Protein AF-A0A376L2P9-F1 (afdb_monomer)

Organism: Escherichia coli (NCBI:txid562)

Sequence (57 aa):
MKGTIFAVALNHRSQLDAWQEAFQQSPYKAPPKTAVWFIKPRNTVIGCGEPISLSTG

Secondary structure (DSSP, 8-state):
--S-EEEEES-SHHHHHHHHHHHHSTTT-S--SS-EEEEE-GGG---TT---PPP--

Solvent-accessible surface area (backbone atoms only — not comparable to full-atom values): 3994 Å² total; per-residue (Å²): 136,91,72,88,44,77,48,70,51,84,79,47,67,72,57,43,64,78,39,50,70,61,23,53,34,86,93,55,58,46,68,82,90,62,90,45,74,48,71,58,56,76,93,73,71,74,62,91,91,57,85,81,85,79,84,85,125

Radius of gyration: 15.72 Å; Cα contacts (8 Å, |Δi|>4): 41; chains: 1; bounding box: 34×27×37 Å

Foldseek 3Di:
DPDWDKDFPPPDPVSCVVCVVVCCDPPNVHPDPDTHMDTDDPVRDDDPPDDDDDDPD

Structure (mmCIF, N/CA/C/O backbone):
data_AF-A0A376L2P9-F1
#
_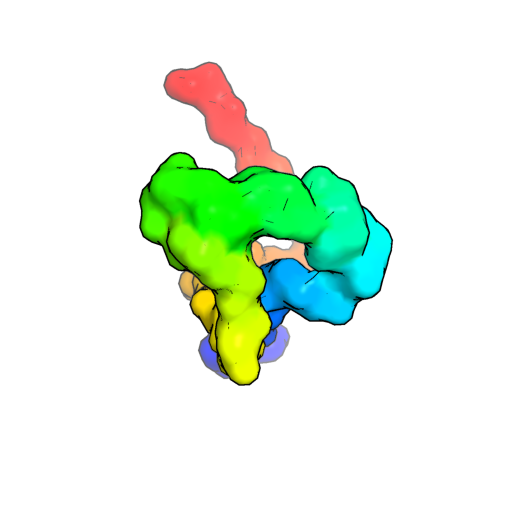entry.id   AF-A0A376L2P9-F1
#
loop_
_atom_site.group_PDB
_atom_site.id
_atom_site.type_symbol
_atom_site.label_atom_id
_atom_site.label_alt_id
_atom_site.label_comp_id
_atom_site.label_asym_id
_atom_site.label_entity_id
_atom_site.label_seq_id
_atom_site.pdbx_PDB_ins_code
_atom_site.Cartn_x
_atom_site.Cartn_y
_atom_site.Cartn_z
_atom_site.occupancy
_atom_site.B_iso_or_equiv
_atom_site.auth_seq_id
_atom_site.auth_comp_id
_atom_site.auth_asym_id
_atom_site.auth_atom_id
_atom_site.pdbx_PDB_model_num
ATOM 1 N N . MET A 1 1 ? 9.774 -4.026 -18.226 1.00 69.38 1 MET A N 1
ATOM 2 C CA . MET A 1 1 ? 8.312 -3.995 -18.503 1.00 69.38 1 MET A CA 1
ATOM 3 C C . MET A 1 1 ? 7.898 -2.550 -18.792 1.00 69.38 1 MET A C 1
ATOM 5 O O . MET A 1 1 ? 8.511 -1.666 -18.214 1.00 69.38 1 MET A O 1
ATOM 9 N N . LYS A 1 2 ? 6.928 -2.290 -19.687 1.00 79.69 2 LYS A N 1
ATOM 10 C CA . LYS A 1 2 ? 6.476 -0.923 -20.066 1.00 79.69 2 LYS A CA 1
ATOM 11 C C . LYS A 1 2 ? 5.027 -0.591 -19.638 1.00 79.69 2 LYS A C 1
ATOM 13 O O . LYS A 1 2 ? 4.468 0.390 -20.110 1.00 79.69 2 LYS A O 1
ATOM 18 N N . GLY A 1 3 ? 4.411 -1.418 -18.791 1.00 93.69 3 GLY A N 1
ATOM 19 C CA . GLY A 1 3 ? 3.030 -1.226 -18.329 1.00 93.69 3 GLY A CA 1
ATOM 20 C C . GLY A 1 3 ? 2.916 -0.358 -17.074 1.00 93.69 3 GLY A C 1
ATOM 21 O O . GLY A 1 3 ? 3.913 -0.087 -16.405 1.00 93.69 3 GLY A O 1
ATOM 22 N N . THR A 1 4 ? 1.687 0.040 -16.739 1.00 97.31 4 THR A N 1
ATOM 23 C CA . THR A 1 4 ? 1.366 0.689 -15.460 1.00 97.31 4 THR A CA 1
ATOM 24 C C . THR A 1 4 ? 1.644 -0.265 -14.304 1.00 97.31 4 THR A C 1
ATOM 26 O O . THR A 1 4 ? 1.190 -1.409 -14.315 1.00 97.31 4 THR A O 1
ATOM 29 N N . ILE A 1 5 ? 2.378 0.209 -13.298 1.00 97.50 5 ILE A N 1
ATOM 30 C CA . ILE A 1 5 ? 2.714 -0.580 -12.114 1.00 97.50 5 ILE A CA 1
ATOM 31 C C . ILE A 1 5 ? 1.709 -0.269 -11.004 1.00 97.50 5 ILE A C 1
ATOM 33 O O . ILE A 1 5 ? 1.751 0.805 -10.399 1.00 97.50 5 ILE A O 1
ATOM 37 N N . PHE A 1 6 ? 0.814 -1.224 -10.750 1.00 97.81 6 PHE A N 1
ATOM 38 C CA . PHE A 1 6 ? -0.127 -1.207 -9.632 1.00 97.81 6 PHE A CA 1
ATOM 39 C C . PHE A 1 6 ? 0.482 -1.892 -8.413 1.00 97.81 6 PHE A C 1
ATOM 41 O O . PHE A 1 6 ? 1.178 -2.900 -8.538 1.00 97.81 6 PHE A O 1
ATOM 48 N N . ALA A 1 7 ? 0.191 -1.362 -7.233 1.00 98.06 7 ALA A N 1
ATOM 49 C CA . ALA A 1 7 ? 0.604 -1.940 -5.968 1.00 98.06 7 ALA A CA 1
ATOM 50 C C . ALA A 1 7 ? -0.463 -1.708 -4.890 1.00 98.06 7 ALA A C 1
ATOM 52 O O . ALA A 1 7 ? -1.347 -0.860 -5.034 1.00 98.06 7 ALA A O 1
ATOM 53 N N . VAL A 1 8 ? -0.377 -2.485 -3.811 1.00 98.50 8 VAL A N 1
ATOM 54 C CA . VAL A 1 8 ? -1.308 -2.439 -2.680 1.00 98.50 8 VAL A CA 1
ATOM 55 C C . VAL A 1 8 ? -0.543 -2.158 -1.390 1.00 98.50 8 VAL A C 1
ATOM 57 O O . VAL A 1 8 ? 0.476 -2.788 -1.106 1.00 98.50 8 VAL A O 1
ATOM 60 N N . ALA A 1 9 ? -1.008 -1.176 -0.626 1.00 98.50 9 ALA A N 1
ATOM 61 C CA . ALA A 1 9 ? -0.523 -0.869 0.712 1.00 98.50 9 ALA A CA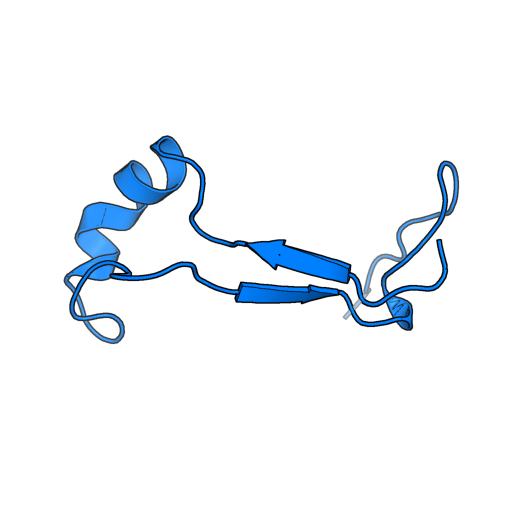 1
ATOM 62 C C . ALA A 1 9 ? -1.369 -1.603 1.762 1.00 98.50 9 ALA A C 1
ATOM 64 O O . ALA A 1 9 ? -2.481 -2.045 1.475 1.00 98.50 9 ALA A O 1
ATOM 65 N N . LEU A 1 10 ? -0.850 -1.714 2.990 1.00 98.06 10 LEU A N 1
ATOM 66 C CA . LEU A 1 10 ? -1.560 -2.321 4.127 1.00 98.06 10 LEU A CA 1
ATOM 67 C C . LEU A 1 10 ? -2.025 -3.776 3.872 1.00 98.06 10 LEU A C 1
ATOM 69 O O . LEU A 1 10 ? -3.040 -4.208 4.406 1.00 98.06 10 LEU A O 1
ATOM 73 N N . ASN A 1 11 ? -1.288 -4.542 3.058 1.00 98.31 11 ASN A N 1
ATOM 74 C CA . ASN A 1 11 ? -1.653 -5.919 2.682 1.00 98.31 11 ASN A CA 1
ATOM 75 C C . ASN A 1 11 ? -0.925 -7.004 3.500 1.00 98.31 11 ASN A C 1
ATOM 77 O O . ASN A 1 11 ? -1.106 -8.197 3.269 1.00 98.31 11 ASN A O 1
ATOM 81 N N . HIS A 1 12 ? -0.071 -6.608 4.445 1.00 98.38 12 HIS A N 1
ATOM 82 C CA . HIS A 1 12 ? 0.613 -7.536 5.340 1.00 98.38 12 HIS A CA 1
ATOM 83 C C . HIS A 1 12 ? -0.031 -7.511 6.728 1.00 98.38 12 HIS A C 1
ATOM 85 O O . HIS A 1 12 ? -0.219 -6.435 7.296 1.00 98.38 12 HIS A O 1
ATOM 91 N N . ARG A 1 13 ? -0.334 -8.688 7.298 1.00 97.81 13 ARG A N 1
ATOM 92 C CA . ARG A 1 1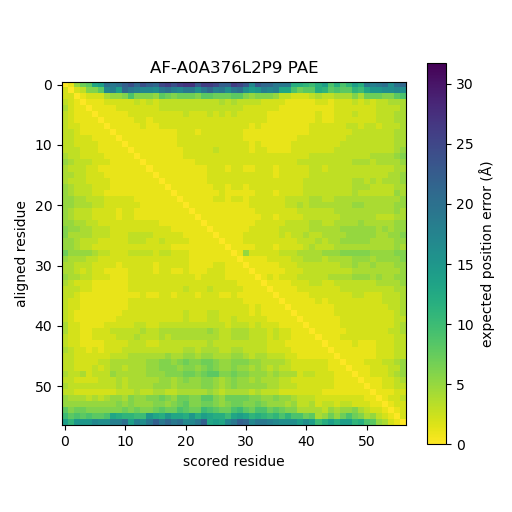3 ? -1.048 -8.796 8.587 1.00 97.81 13 ARG A CA 1
ATOM 93 C C . ARG A 1 13 ? -0.329 -8.079 9.723 1.00 97.81 13 ARG A C 1
ATOM 95 O O . ARG A 1 13 ? -0.952 -7.269 10.388 1.00 97.81 13 ARG A O 1
ATOM 102 N N . SER A 1 14 ? 0.988 -8.253 9.856 1.00 98.38 14 SER A N 1
ATOM 103 C CA . SER A 1 14 ? 1.729 -7.577 10.934 1.00 98.38 14 SER A CA 1
ATOM 104 C C . SER A 1 14 ? 1.679 -6.049 10.839 1.00 98.38 14 SER A C 1
ATOM 106 O O . SER A 1 14 ? 1.778 -5.370 11.855 1.00 98.38 14 SER A O 1
ATOM 108 N N . GLN A 1 15 ? 1.514 -5.493 9.633 1.00 98.38 15 GLN A N 1
ATOM 109 C CA . GLN A 1 15 ? 1.350 -4.054 9.458 1.00 98.38 15 GLN A CA 1
ATOM 110 C C . GLN A 1 15 ? -0.052 -3.608 9.878 1.00 98.38 15 GLN A C 1
ATOM 112 O O . GLN A 1 15 ? -0.189 -2.545 10.474 1.00 98.38 15 GLN A O 1
ATOM 117 N N . LEU A 1 16 ? -1.080 -4.413 9.595 1.00 97.94 16 LEU A N 1
ATOM 118 C CA . LEU A 1 16 ? -2.438 -4.155 10.075 1.00 97.94 16 LEU A CA 1
ATOM 119 C C . LEU A 1 16 ? -2.512 -4.230 11.601 1.00 97.94 16 LEU A C 1
ATOM 121 O O . LEU A 1 16 ? -3.093 -3.336 12.207 1.00 97.94 16 LEU A O 1
ATOM 125 N N . ASP A 1 17 ? -1.876 -5.235 12.204 1.00 98.12 17 ASP A N 1
ATOM 126 C CA . ASP A 1 17 ? -1.827 -5.412 13.658 1.00 98.12 17 ASP A CA 1
ATOM 127 C C . ASP A 1 17 ? -1.115 -4.226 14.323 1.00 98.12 17 ASP A C 1
ATOM 129 O O . ASP A 1 17 ? -1.644 -3.610 15.244 1.00 98.12 17 ASP A O 1
ATOM 133 N N . ALA A 1 18 ? 0.049 -3.832 13.794 1.00 98.44 18 ALA A N 1
ATOM 134 C CA . ALA A 1 18 ? 0.818 -2.704 14.317 1.00 98.44 18 ALA A CA 1
ATOM 135 C C . ALA A 1 18 ? 0.082 -1.354 14.212 1.00 98.44 18 ALA A C 1
ATOM 137 O O . ALA A 1 18 ? 0.339 -0.454 15.006 1.00 98.44 18 ALA A O 1
ATOM 138 N N . TRP A 1 19 ? -0.820 -1.196 13.239 1.00 98.38 19 TRP A N 1
ATOM 139 C CA . TRP A 1 19 ? -1.571 0.044 13.007 1.00 98.38 19 TRP A CA 1
ATOM 140 C C . TRP A 1 19 ? -3.015 -0.008 13.518 1.00 98.38 19 TRP A C 1
ATOM 142 O O . TRP A 1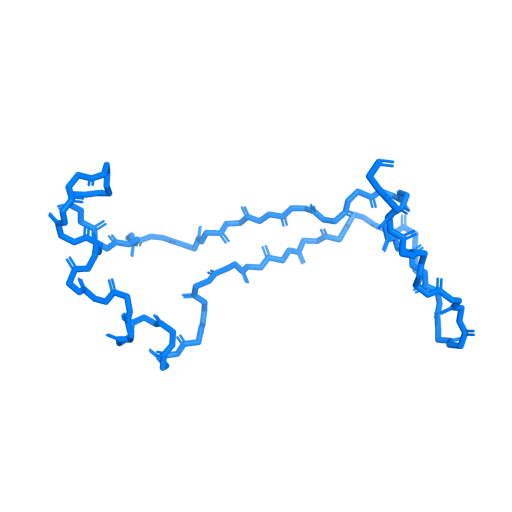 19 ? -3.756 0.963 13.349 1.00 98.38 19 TRP A O 1
ATOM 152 N N . GLN A 1 20 ? -3.429 -1.111 14.147 1.00 97.75 20 GLN A N 1
ATOM 153 C CA . GLN A 1 20 ? -4.831 -1.376 14.465 1.00 97.75 20 GLN A CA 1
ATOM 154 C C . GLN A 1 20 ? -5.471 -0.264 15.304 1.00 97.75 20 GLN A C 1
ATOM 156 O O . GLN A 1 20 ? -6.568 0.190 14.977 1.00 97.75 20 GLN A O 1
ATOM 161 N N . GLU A 1 21 ? -4.788 0.195 16.355 1.00 98.12 21 GLU A N 1
ATOM 162 C CA . GLU A 1 21 ? -5.282 1.275 17.215 1.00 98.12 21 GLU A CA 1
ATOM 163 C C . GLU A 1 21 ? -5.335 2.610 16.463 1.00 98.12 21 GLU A C 1
ATOM 165 O O . GLU A 1 21 ? -6.352 3.304 16.499 1.00 98.12 21 GLU A O 1
ATOM 170 N N . ALA A 1 22 ? -4.279 2.934 15.710 1.00 98.50 22 ALA A N 1
ATOM 171 C CA . ALA A 1 22 ? -4.209 4.163 14.928 1.00 98.50 22 ALA A CA 1
ATOM 172 C C . ALA A 1 22 ? -5.366 4.260 13.922 1.00 98.50 22 ALA A C 1
ATOM 174 O O . ALA A 1 22 ? -5.956 5.328 13.775 1.00 98.50 22 ALA A O 1
ATOM 175 N N . PHE A 1 23 ? -5.756 3.150 13.287 1.00 98.38 23 PHE A N 1
ATOM 176 C CA . PHE A 1 23 ? -6.878 3.132 12.347 1.00 98.38 23 PHE A CA 1
ATOM 177 C C . PHE A 1 23 ? -8.237 3.476 12.970 1.00 98.38 23 PHE A C 1
ATOM 179 O O . PHE A 1 23 ? -9.129 3.899 12.239 1.00 98.38 23 PHE A O 1
ATOM 186 N N . GLN A 1 24 ? -8.416 3.323 14.284 1.00 98.12 24 GLN A N 1
ATOM 187 C CA . GLN A 1 24 ? -9.659 3.711 14.966 1.00 98.12 24 GLN A CA 1
ATOM 188 C C . GLN A 1 24 ? -9.706 5.210 15.291 1.00 98.12 24 GLN A C 1
ATOM 190 O O . GLN A 1 24 ? -10.780 5.772 15.499 1.00 98.12 24 GLN A O 1
ATOM 195 N N . GLN A 1 25 ? -8.552 5.877 15.316 1.00 98.25 25 GLN A N 1
ATOM 196 C CA . GLN A 1 25 ? -8.447 7.297 15.632 1.00 98.25 25 GLN A CA 1
ATOM 197 C C . GLN A 1 25 ? -8.616 8.168 14.381 1.00 98.25 25 GLN A C 1
ATOM 199 O O . GLN A 1 25 ? -8.483 7.715 13.240 1.00 98.25 25 GLN A O 1
ATOM 204 N N . SER A 1 26 ? -8.904 9.458 14.577 1.00 96.69 26 SER A N 1
ATOM 205 C CA . SER A 1 26 ? -8.846 10.424 13.472 1.00 96.69 26 SER A CA 1
ATOM 206 C C . SER A 1 26 ? -7.402 10.542 12.951 1.00 96.69 26 SER A C 1
ATOM 208 O O . SER A 1 26 ? -6.477 10.536 13.760 1.00 96.69 26 SER A O 1
ATOM 210 N N . PRO A 1 27 ? -7.179 10.665 11.628 1.00 97.38 27 PRO A N 1
ATOM 211 C CA . PRO A 1 27 ? -8.169 10.889 10.566 1.00 97.38 27 PRO A CA 1
ATOM 212 C C . PRO A 1 27 ? -8.826 9.619 9.989 1.00 97.38 27 PRO A C 1
ATOM 214 O O . PRO A 1 27 ? -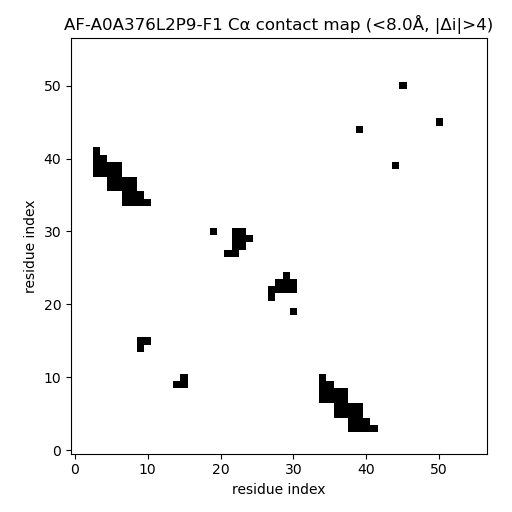9.743 9.743 9.179 1.00 97.38 27 PRO A O 1
ATOM 217 N N . TYR A 1 28 ? -8.390 8.420 10.383 1.00 98.06 28 TYR A N 1
ATOM 218 C CA . TYR A 1 28 ? -8.771 7.151 9.748 1.00 98.06 28 TYR A CA 1
ATOM 219 C C . TYR A 1 28 ? -10.172 6.662 10.140 1.00 98.06 28 TYR A C 1
ATOM 221 O O . TYR A 1 28 ? -10.941 6.261 9.267 1.00 98.06 28 TYR A O 1
ATOM 229 N N . LYS A 1 29 ? -10.528 6.753 11.431 1.00 97.69 29 LYS A N 1
ATOM 230 C CA . LYS A 1 29 ? -11.834 6.411 12.045 1.00 97.69 29 LYS A CA 1
ATOM 231 C C . LYS A 1 29 ? -12.266 4.939 11.965 1.00 97.69 29 LYS A C 1
ATOM 233 O O . LYS A 1 29 ? -13.087 4.519 12.771 1.00 97.69 29 LYS A O 1
ATOM 238 N N . ALA A 1 30 ? -11.782 4.176 10.990 1.00 97.38 30 ALA A N 1
ATOM 239 C CA . ALA A 1 30 ? -11.940 2.733 10.894 1.00 97.38 30 ALA A CA 1
ATOM 240 C C . ALA A 1 30 ? -10.821 2.121 10.024 1.00 97.38 30 ALA A C 1
ATOM 242 O O . ALA A 1 30 ? -10.292 2.799 9.136 1.00 97.38 30 ALA A O 1
ATOM 243 N N . PRO A 1 31 ? -10.5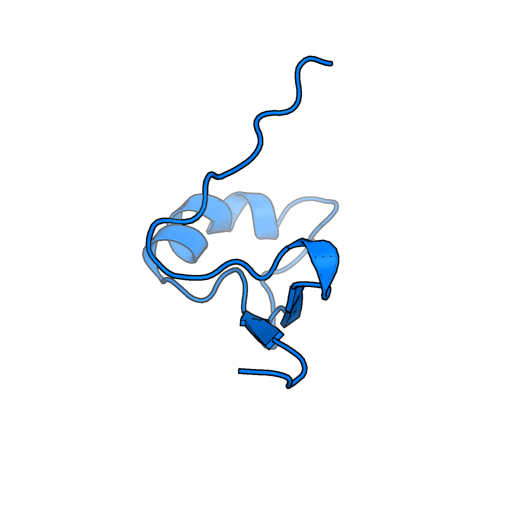01 0.825 10.196 1.00 97.44 31 PRO A N 1
ATOM 244 C CA . PRO A 1 31 ? -9.588 0.112 9.308 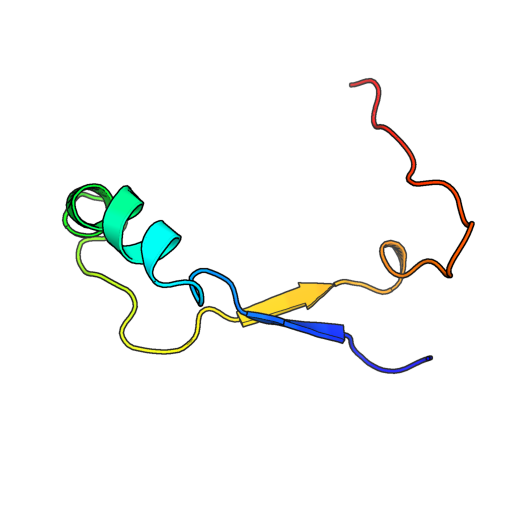1.00 97.44 31 PRO A CA 1
ATOM 245 C C . PRO A 1 31 ? -10.064 0.094 7.844 1.00 97.44 31 PRO A C 1
ATOM 247 O O . PRO A 1 31 ? -11.273 0.165 7.583 1.00 97.44 31 PRO A O 1
ATOM 250 N N . PRO A 1 32 ? -9.143 -0.057 6.871 1.00 97.81 32 PRO A N 1
ATOM 251 C CA . PRO A 1 32 ? -9.503 -0.167 5.462 1.00 97.81 32 PRO A CA 1
ATOM 252 C C . PRO A 1 32 ? -10.470 -1.327 5.206 1.00 97.81 32 PRO A C 1
ATOM 254 O O . PRO A 1 32 ? -10.204 -2.471 5.565 1.00 97.81 32 PRO A O 1
ATOM 257 N N . LYS A 1 33 ? -11.594 -1.033 4.545 1.00 97.75 33 LYS A N 1
ATOM 258 C CA . LYS A 1 33 ? -12.613 -2.036 4.173 1.00 97.75 33 LYS A CA 1
ATOM 259 C C . LYS A 1 33 ? -12.341 -2.704 2.825 1.00 97.75 33 LYS A C 1
ATOM 261 O O . LYS A 1 33 ? -12.928 -3.731 2.510 1.00 97.75 33 LYS A O 1
ATOM 266 N N . THR A 1 34 ? -11.500 -2.079 2.007 1.00 98.31 34 THR A N 1
ATOM 267 C CA . THR A 1 34 ? -11.113 -2.534 0.668 1.00 98.31 34 THR A CA 1
ATOM 268 C C . THR A 1 34 ? -9.614 -2.312 0.485 1.00 98.31 34 THR A C 1
ATOM 270 O O . THR A 1 34 ? -8.974 -1.664 1.317 1.00 98.31 34 THR A O 1
ATOM 273 N N . ALA A 1 35 ? -9.043 -2.867 -0.583 1.00 98.31 35 ALA A N 1
ATOM 274 C CA . ALA A 1 35 ? -7.622 -2.727 -0.869 1.00 98.31 35 ALA A CA 1
ATOM 275 C C . ALA A 1 35 ? -7.206 -1.253 -1.022 1.00 98.31 35 ALA A C 1
ATOM 277 O O . ALA A 1 35 ? -7.865 -0.469 -1.708 1.00 98.31 35 ALA A O 1
ATOM 278 N N . VAL A 1 36 ? -6.079 -0.895 -0.403 1.00 98.56 36 VAL A N 1
ATOM 279 C CA . VAL A 1 36 ? -5.494 0.446 -0.501 1.00 98.56 36 VAL A CA 1
ATOM 280 C C . VAL A 1 36 ? -4.518 0.471 -1.671 1.00 98.56 36 VAL A C 1
ATOM 282 O O . VAL A 1 36 ? -3.383 0.013 -1.563 1.00 98.56 36 VAL A O 1
ATOM 285 N N . TRP A 1 37 ? -4.981 0.971 -2.812 1.00 98.62 37 TRP A N 1
ATOM 286 C CA . TRP A 1 37 ? -4.223 0.970 -4.062 1.00 98.62 37 TRP A CA 1
ATOM 287 C C . TRP A 1 37 ? -3.279 2.160 -4.192 1.00 98.62 37 TRP A C 1
ATOM 289 O O . TRP A 1 37 ? -3.601 3.276 -3.785 1.00 98.62 37 TRP A O 1
ATOM 299 N N . PHE A 1 38 ? -2.142 1.938 -4.849 1.00 98.56 38 PHE A N 1
ATOM 300 C CA . PHE A 1 38 ? -1.272 3.007 -5.328 1.00 98.56 38 PHE A CA 1
ATOM 301 C C . PHE A 1 38 ? -0.572 2.626 -6.638 1.00 98.56 38 PHE A C 1
ATOM 303 O O . PHE A 1 38 ? -0.505 1.456 -7.022 1.00 98.56 38 PHE A O 1
ATOM 310 N N . ILE A 1 39 ? -0.060 3.638 -7.339 1.00 98.12 39 ILE A N 1
ATOM 311 C CA . ILE A 1 39 ? 0.646 3.491 -8.615 1.00 98.12 39 ILE A CA 1
ATOM 312 C C . ILE A 1 39 ? 2.102 3.906 -8.420 1.00 98.12 39 ILE A C 1
ATOM 314 O O . ILE A 1 39 ? 2.389 4.921 -7.785 1.00 98.12 39 ILE A O 1
ATOM 318 N N . LYS A 1 40 ? 3.030 3.148 -9.005 1.00 97.44 40 LYS A N 1
ATOM 319 C CA . LYS A 1 40 ? 4.424 3.574 -9.169 1.00 97.44 40 LYS A CA 1
ATOM 320 C C . LYS A 1 40 ? 4.544 4.276 -10.530 1.00 97.44 40 LYS A C 1
ATOM 322 O O . LYS A 1 40 ? 4.460 3.597 -11.556 1.00 97.44 40 LYS A O 1
ATOM 327 N N . PRO A 1 41 ? 4.671 5.617 -10.580 1.00 97.00 41 PRO A N 1
ATOM 328 C CA . PRO A 1 41 ? 4.732 6.337 -11.847 1.00 97.00 41 PRO A CA 1
ATOM 329 C C . PRO A 1 41 ? 6.014 5.995 -12.608 1.00 97.00 41 PRO A C 1
ATOM 331 O O . PRO A 1 41 ? 6.994 5.516 -12.030 1.00 97.00 41 PRO A O 1
ATOM 334 N N . ARG A 1 42 ? 6.011 6.267 -13.919 1.00 95.88 42 ARG A N 1
ATOM 335 C CA . ARG A 1 42 ? 7.071 5.856 -14.854 1.00 95.88 42 ARG A CA 1
ATOM 336 C C . ARG A 1 42 ? 8.485 6.221 -14.388 1.00 95.88 42 ARG A C 1
ATOM 338 O O . ARG A 1 42 ? 9.390 5.424 -14.582 1.00 95.88 42 ARG A O 1
ATOM 345 N N . ASN A 1 43 ? 8.676 7.384 -13.767 1.00 95.12 43 ASN A N 1
ATOM 346 C CA . ASN A 1 43 ? 9.986 7.847 -13.295 1.00 95.12 43 ASN A CA 1
ATOM 347 C C . ASN A 1 43 ? 10.545 7.049 -12.100 1.00 95.12 43 ASN A C 1
ATOM 349 O O . ASN A 1 43 ? 11.686 7.269 -11.718 1.00 95.12 43 ASN A O 1
ATOM 353 N N . THR A 1 44 ? 9.752 6.165 -11.487 1.00 95.88 44 THR A N 1
ATOM 354 C CA . THR A 1 44 ? 10.161 5.351 -10.326 1.00 95.88 44 THR A CA 1
ATOM 355 C C . THR A 1 44 ? 10.479 3.899 -10.680 1.00 95.88 44 THR A C 1
ATOM 357 O O . THR A 1 44 ? 10.856 3.127 -9.800 1.00 95.88 44 THR A O 1
ATOM 360 N N . VAL A 1 45 ? 10.285 3.506 -11.941 1.00 96.38 45 VAL A N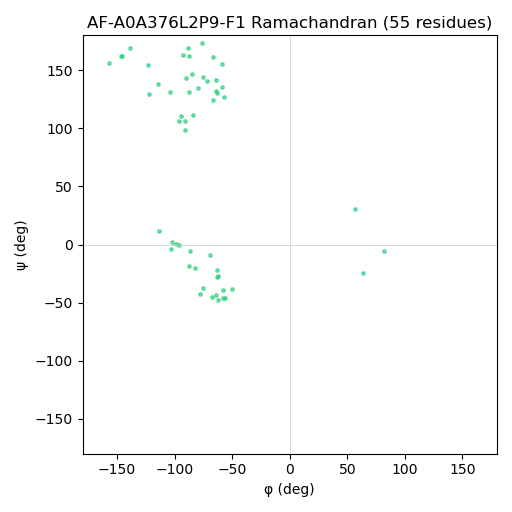 1
ATOM 361 C CA . VAL A 1 45 ? 10.505 2.136 -12.410 1.00 96.38 45 VAL A CA 1
ATOM 362 C C . VAL A 1 45 ? 11.917 2.038 -12.975 1.00 96.38 45 VAL A C 1
ATOM 364 O O . VAL A 1 45 ? 12.190 2.598 -14.033 1.00 96.38 45 VAL A O 1
ATOM 367 N N . ILE A 1 46 ? 12.780 1.309 -12.273 1.00 96.12 46 ILE A N 1
ATOM 368 C CA . ILE A 1 46 ? 14.176 1.049 -12.645 1.00 96.12 46 ILE A CA 1
ATOM 369 C C . ILE A 1 46 ? 14.425 -0.464 -12.736 1.00 96.12 46 ILE A C 1
ATOM 371 O O . ILE A 1 46 ? 13.696 -1.257 -12.129 1.00 96.12 46 ILE A O 1
ATOM 375 N N . GLY A 1 47 ? 15.407 -0.876 -13.535 1.00 95.94 47 GLY A N 1
ATOM 376 C CA . GLY A 1 47 ? 15.814 -2.272 -13.697 1.00 95.94 47 GLY A CA 1
ATOM 377 C C . GLY A 1 47 ? 16.638 -2.832 -12.532 1.00 95.94 47 GLY A C 1
ATOM 378 O O . GLY A 1 47 ? 17.042 -2.126 -11.611 1.00 95.94 47 GLY A O 1
ATOM 379 N N . CYS A 1 48 ? 16.918 -4.136 -12.583 1.00 96.75 48 CYS A N 1
ATOM 380 C CA . CYS A 1 48 ? 17.865 -4.759 -11.658 1.00 96.75 48 CYS A CA 1
ATOM 381 C C . CYS A 1 48 ? 19.272 -4.176 -11.875 1.00 96.75 48 CYS A C 1
ATOM 383 O O . CYS A 1 48 ? 19.730 -4.096 -13.013 1.00 96.75 48 CYS A O 1
ATOM 385 N N . GLY A 1 49 ? 19.951 -3.785 -10.794 1.00 97.06 49 GLY A N 1
ATOM 386 C CA . GLY A 1 49 ? 21.290 -3.188 -10.841 1.00 97.06 49 GLY A CA 1
ATOM 387 C C . GLY A 1 49 ? 21.322 -1.688 -11.154 1.00 97.06 49 GLY A C 1
ATOM 388 O O . GLY A 1 49 ? 22.390 -1.086 -11.076 1.00 97.06 49 GLY A O 1
ATOM 389 N N . GLU A 1 50 ? 20.181 -1.063 -11.463 1.00 97.44 50 GLU A N 1
ATOM 390 C CA . GLU A 1 50 ? 20.099 0.395 -11.583 1.00 97.44 50 GLU A CA 1
ATOM 391 C C . GLU A 1 50 ? 20.114 1.066 -10.194 1.00 97.44 50 GLU A C 1
ATOM 393 O O . GLU A 1 50 ? 19.556 0.524 -9.232 1.00 97.44 50 GLU A O 1
ATOM 398 N N . PRO A 1 51 ? 20.748 2.244 -10.053 1.00 96.88 51 PRO A N 1
ATOM 399 C CA . PRO A 1 51 ? 20.869 2.917 -8.767 1.00 96.88 51 PRO A CA 1
ATOM 400 C C . PRO A 1 51 ? 19.533 3.510 -8.298 1.00 96.88 51 PRO A C 1
ATOM 402 O O . PRO A 1 51 ? 18.796 4.122 -9.070 1.00 96.88 51 PRO A O 1
ATOM 405 N N . ILE A 1 52 ? 19.260 3.413 -6.994 1.00 97.12 52 ILE A N 1
ATOM 406 C CA . ILE A 1 52 ? 18.176 4.162 -6.346 1.00 97.12 52 ILE A CA 1
ATOM 407 C C . ILE A 1 52 ? 18.715 5.550 -5.990 1.00 97.12 52 ILE A C 1
ATOM 409 O O . ILE A 1 52 ? 19.575 5.679 -5.120 1.00 97.12 52 ILE A O 1
ATOM 413 N N . SER A 1 53 ? 18.221 6.592 -6.659 1.00 94.88 53 SER A N 1
ATOM 414 C CA . SER A 1 53 ? 18.624 7.972 -6.371 1.00 94.88 53 SER A CA 1
ATOM 415 C C . SER A 1 53 ? 18.161 8.406 -4.977 1.00 94.88 53 SER A C 1
ATOM 417 O O . SER A 1 53 ? 16.969 8.370 -4.672 1.00 94.88 53 SER A O 1
ATOM 419 N N . LEU A 1 54 ? 19.103 8.849 -4.143 1.00 95.06 54 LEU A N 1
ATOM 420 C CA . LEU A 1 54 ? 18.826 9.420 -2.827 1.00 9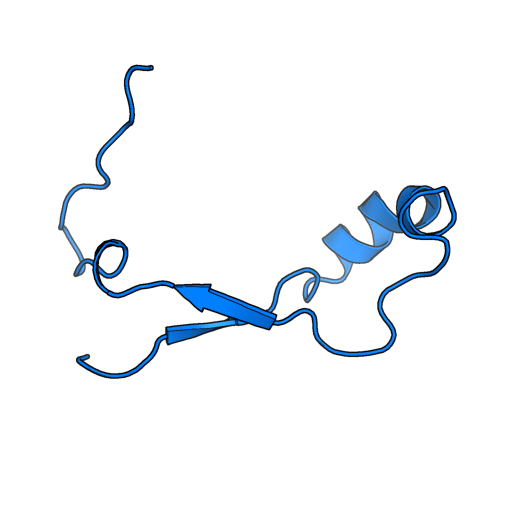5.06 54 LEU A CA 1
ATOM 421 C C . LEU A 1 54 ? 18.562 10.928 -2.953 1.00 95.06 54 LEU A C 1
ATOM 423 O O . LEU A 1 54 ? 19.332 11.640 -3.593 1.00 95.06 54 LEU A O 1
ATOM 427 N N . SER A 1 55 ? 17.482 11.413 -2.339 1.00 92.56 55 SER A N 1
ATOM 428 C CA . SER A 1 55 ? 17.201 12.850 -2.237 1.00 92.56 55 SER A CA 1
ATOM 429 C C . SER A 1 55 ? 18.033 13.470 -1.111 1.00 92.56 55 SER A C 1
ATOM 431 O O . SER A 1 55 ? 18.102 12.899 -0.024 1.00 92.56 55 SER A O 1
ATOM 433 N N . THR A 1 56 ? 18.660 14.622 -1.364 1.00 92.25 56 THR A N 1
ATOM 434 C CA . THR A 1 56 ? 19.534 15.320 -0.401 1.00 92.25 56 THR A CA 1
ATOM 435 C C . THR A 1 56 ? 18.845 16.426 0.399 1.00 92.25 56 THR A C 1
ATOM 437 O O . THR A 1 56 ? 19.491 17.008 1.266 1.00 92.25 56 THR A O 1
ATOM 440 N N . GLY A 1 57 ? 17.552 16.675 0.158 1.00 77.31 57 GLY A N 1
ATOM 441 C CA . GLY A 1 57 ? 16.831 17.814 0.739 1.00 77.31 57 GLY A CA 1
ATOM 442 C C . GLY A 1 57 ? 17.127 19.135 0.045 1.00 77.31 57 GLY A C 1
ATOM 443 O O . GLY A 1 57 ? 18.218 19.268 -0.555 1.00 77.31 57 GLY A O 1
#

InterPro domains:
  IPR011234 Fumarylacetoacetase-like, C-terminal [PF01557] (4-55)
  IPR036663 Fumarylacetoacetase-like, C-terminal domain superfamily [G3DSA:3.90.850.10] (1-57)
  IPR036663 Fumarylacetoacetase-like, C-terminal domain superfamily [SSF56529] (2-55)

Mean predicted aligned error: 3.38 Å

Nearest PDB structures (foldseek):
  1i7o-assembly3_C  TM=9.784E-01  e=6.279E-07  Escherichia coli

pLDDT: mean 96.13, std 5.17, range [69.38, 98.62]